Protein AF-A0A846DHF7-F1 (afdb_monomer_lite)

Foldseek 3Di:
DPPPPPDDLQAAADPPQCDDLQNGNPPRVHHGDPDFDFPAFAPPQPFDDPQVPPPDRNSSADRHHDVNRVNNNHRYGDPVRNVVVVVVVVVVDDDPVNDPDPPPDPDDDDD

Radius of gyration: 17.91 Å; chains: 1; bounding box: 37×31×46 Å

Secondary structure (DSSP, 8-state):
--SS-SS-------TTTSSGGGS-TTTSSS-SPTTPPB----TT--S--TTTTTS-GGG-------GGGTTHHHH-B-HHHHHHHHHHHTTT---GGG-TT----------

pLDDT: mean 88.06, std 15.49, range [35.31, 98.12]

Sequence (111 aa):
YKYGAEHSVNEMFHEWFGKGVYNNALTSPNGPAPGYLTGGPNQFYTGSAKPPSGEPPMKAYYDENEPKTKAWEITEPSIGYQSSYIKLLSKFVLRKNDLPHLSLIQDNTLP

Structure (mmCIF, N/CA/C/O backbone):
data_AF-A0A846DHF7-F1
#
_entry.id   AF-A0A846DHF7-F1
#
loop_
_atom_site.group_PDB
_atom_site.id
_atom_site.type_symbol
_atom_site.label_atom_id
_atom_site.label_alt_id
_atom_site.label_comp_id
_atom_site.label_asym_id
_atom_site.label_entity_id
_atom_site.label_seq_id
_atom_site.pdbx_PDB_ins_code
_atom_site.Cartn_x
_atom_site.Cartn_y
_atom_site.Cartn_z
_atom_site.occupancy
_atom_site.B_iso_or_equiv
_atom_site.auth_seq_id
_atom_site.auth_comp_id
_atom_site.auth_asym_id
_atom_site.auth_atom_id
_atom_site.pdbx_PDB_model_num
ATOM 1 N N . TYR A 1 1 ? -19.419 -4.956 0.783 1.00 72.69 1 TYR A N 1
ATOM 2 C CA . TYR A 1 1 ? -18.737 -4.928 2.091 1.00 72.69 1 TYR A CA 1
ATOM 3 C C . TYR A 1 1 ? -19.752 -4.956 3.224 1.00 72.69 1 TYR A C 1
ATOM 5 O O . TYR A 1 1 ? -20.676 -4.157 3.213 1.00 72.69 1 TYR A O 1
ATOM 13 N N . LYS A 1 2 ? -19.630 -5.897 4.171 1.00 71.19 2 LYS A N 1
ATOM 14 C CA . LYS A 1 2 ? -20.657 -6.171 5.200 1.00 71.19 2 LYS A CA 1
ATOM 15 C C . LYS A 1 2 ? -20.567 -5.273 6.448 1.00 71.19 2 LYS A C 1
ATOM 17 O O . LYS A 1 2 ? -21.545 -5.151 7.173 1.00 71.19 2 LYS A O 1
ATOM 22 N N . TYR A 1 3 ? -19.414 -4.646 6.693 1.00 71.62 3 TYR A N 1
ATOM 23 C CA . TYR A 1 3 ? -19.092 -3.970 7.961 1.00 71.62 3 TYR A CA 1
ATOM 24 C C . TYR A 1 3 ? -18.815 -2.461 7.813 1.00 71.62 3 TYR A C 1
ATOM 26 O O . TYR A 1 3 ? -18.094 -1.882 8.617 1.00 71.62 3 TYR A O 1
ATOM 34 N N . GLY A 1 4 ? -19.361 -1.821 6.773 1.00 77.62 4 GLY A N 1
ATOM 35 C CA . GLY A 1 4 ? -19.324 -0.360 6.598 1.00 77.62 4 GLY A CA 1
ATOM 36 C C . GLY A 1 4 ? -18.080 0.221 5.913 1.00 77.62 4 GLY A C 1
ATOM 37 O O . GLY A 1 4 ? -18.091 1.389 5.548 1.00 77.62 4 GLY A O 1
ATOM 38 N N . ALA A 1 5 ? -17.025 -0.562 5.675 1.00 76.81 5 ALA A N 1
ATOM 39 C CA . ALA A 1 5 ? -15.928 -0.130 4.806 1.00 76.81 5 ALA A CA 1
ATOM 40 C C . ALA A 1 5 ? -16.352 -0.288 3.338 1.00 76.81 5 ALA A C 1
ATOM 42 O O . ALA A 1 5 ? -16.359 -1.399 2.835 1.00 76.81 5 ALA A O 1
ATOM 43 N N . GLU A 1 6 ? -16.770 0.785 2.667 1.00 83.56 6 GLU A N 1
ATOM 44 C CA . GLU A 1 6 ? -17.413 0.699 1.340 1.00 83.56 6 GLU A CA 1
ATOM 45 C C . GLU A 1 6 ? -16.431 0.520 0.173 1.00 83.56 6 GLU A C 1
ATOM 47 O O . GLU A 1 6 ? -16.820 0.018 -0.879 1.00 83.56 6 GLU A O 1
ATOM 52 N N . HIS A 1 7 ? -15.163 0.888 0.371 1.00 88.06 7 HIS A N 1
ATOM 53 C CA . HIS A 1 7 ? -14.082 0.758 -0.607 1.00 88.06 7 HIS A CA 1
ATOM 54 C C . HIS A 1 7 ? -12.771 0.415 0.112 1.00 88.06 7 HIS A C 1
ATOM 56 O O . HIS A 1 7 ? -11.936 1.283 0.362 1.00 88.06 7 HIS A O 1
ATOM 62 N N . SER A 1 8 ? -12.622 -0.847 0.517 1.00 90.25 8 SER A N 1
ATOM 63 C CA . SER A 1 8 ? -11.359 -1.347 1.070 1.00 90.25 8 SER A CA 1
ATOM 64 C C . SER A 1 8 ? -10.374 -1.699 -0.039 1.00 90.25 8 SER A C 1
ATOM 66 O O . SER A 1 8 ? -10.780 -2.011 -1.155 1.00 90.25 8 SER A O 1
ATOM 68 N N . VAL A 1 9 ? -9.089 -1.703 0.310 1.00 93.38 9 VAL A N 1
ATOM 69 C CA . VAL A 1 9 ? -8.055 -2.367 -0.487 1.00 93.38 9 VAL A CA 1
ATOM 70 C C . VAL A 1 9 ? -8.337 -3.863 -0.442 1.00 93.38 9 VAL A C 1
ATOM 72 O O . VAL A 1 9 ? -8.368 -4.449 0.644 1.00 93.38 9 VAL A O 1
ATOM 75 N N . ASN A 1 10 ? -8.621 -4.464 -1.591 1.00 95.25 10 ASN A N 1
ATOM 76 C CA . ASN A 1 10 ? -8.986 -5.873 -1.661 1.00 95.25 10 ASN A CA 1
ATOM 77 C C . ASN A 1 10 ? -7.766 -6.762 -1.834 1.00 95.25 10 ASN A C 1
ATOM 79 O O . ASN A 1 10 ? -7.824 -7.918 -1.414 1.00 95.25 10 ASN A O 1
ATOM 83 N N . GLU A 1 11 ? -6.689 -6.235 -2.414 1.00 95.69 11 GLU A N 1
ATOM 84 C CA . GLU A 1 11 ? -5.454 -6.954 -2.691 1.00 95.69 11 GLU A CA 1
ATOM 85 C C . GLU A 1 11 ? -4.271 -6.209 -2.071 1.00 95.69 11 GLU A C 1
ATOM 87 O O . GLU A 1 11 ? -3.922 -5.089 -2.432 1.00 95.69 11 GLU A O 1
ATOM 92 N N . MET A 1 12 ? -3.646 -6.849 -1.089 1.00 95.81 12 MET A N 1
ATOM 93 C CA . MET A 1 12 ? -2.495 -6.309 -0.378 1.00 95.81 12 MET A CA 1
ATOM 94 C C . MET A 1 12 ? -1.244 -7.043 -0.841 1.00 95.81 12 MET A C 1
ATOM 96 O O . MET A 1 12 ? -1.202 -8.273 -0.781 1.00 95.81 12 MET A O 1
ATOM 100 N N . PHE A 1 13 ? -0.204 -6.322 -1.260 1.00 97.06 13 PHE A N 1
ATOM 101 C CA . PHE A 1 13 ? 1.083 -6.959 -1.512 1.00 97.06 13 PHE A CA 1
ATOM 102 C C . PHE A 1 13 ? 1.691 -7.423 -0.180 1.00 97.06 13 PHE A C 1
ATOM 104 O O . PHE A 1 13 ? 2.084 -6.608 0.651 1.00 97.06 13 PHE A O 1
ATOM 111 N N . HIS A 1 14 ? 1.735 -8.737 0.054 1.00 95.81 14 HIS A N 1
ATOM 112 C CA . HIS A 1 14 ? 2.363 -9.326 1.237 1.00 95.81 14 HIS A CA 1
ATOM 113 C C . HIS A 1 14 ? 2.698 -10.799 0.997 1.00 95.81 14 HIS A C 1
ATOM 115 O O . HIS A 1 14 ? 1.868 -11.557 0.488 1.00 95.81 14 HIS A O 1
ATOM 121 N N . GLU A 1 15 ? 3.869 -11.250 1.453 1.00 93.44 15 GLU A N 1
ATOM 122 C CA . GLU A 1 15 ? 4.330 -12.621 1.205 1.00 93.44 15 GLU A CA 1
ATOM 123 C C . GLU A 1 15 ? 3.391 -13.697 1.755 1.00 93.44 15 GLU A C 1
ATOM 125 O O . GLU A 1 15 ? 3.375 -14.800 1.220 1.00 93.44 15 GLU A O 1
ATOM 130 N N . TRP A 1 16 ? 2.621 -13.425 2.811 1.00 91.62 16 TRP A N 1
ATOM 131 C CA . TRP A 1 16 ? 1.679 -14.393 3.402 1.00 91.62 16 TRP A CA 1
ATOM 132 C C . TRP A 1 16 ? 0.207 -14.020 3.225 1.00 91.62 16 TRP A C 1
ATOM 134 O O . TRP A 1 16 ? -0.630 -14.907 3.088 1.00 91.62 16 TRP A O 1
ATOM 144 N N . PHE A 1 17 ? -0.102 -12.723 3.213 1.00 93.31 17 PHE A N 1
ATOM 145 C CA . PHE A 1 17 ? -1.469 -12.191 3.301 1.00 93.31 17 PHE A CA 1
ATOM 146 C C . PHE A 1 17 ? -1.902 -11.485 2.014 1.00 93.31 17 PHE A C 1
ATOM 148 O O . PHE A 1 17 ? -2.791 -10.647 2.037 1.00 93.31 17 PHE A O 1
ATOM 155 N N . GLY A 1 18 ? -1.249 -11.832 0.907 1.00 93.50 18 GLY A N 1
ATOM 156 C CA . GLY A 1 18 ? -1.534 -11.343 -0.435 1.00 93.50 18 GLY A CA 1
ATOM 157 C C . GLY A 1 18 ? -1.454 -12.459 -1.466 1.00 93.50 18 GLY A C 1
ATOM 158 O O . GLY A 1 18 ? -1.001 -12.229 -2.576 1.00 93.50 18 GLY A O 1
ATOM 159 N N . LYS A 1 19 ? -1.768 -13.705 -1.085 1.00 93.88 19 LYS A N 1
ATOM 160 C CA . LYS A 1 19 ? -1.702 -14.857 -1.996 1.00 93.88 19 LYS A CA 1
ATOM 161 C C . LYS A 1 19 ? -2.613 -16.002 -1.568 1.00 93.88 19 LYS A C 1
ATOM 163 O O . LYS A 1 19 ? -3.001 -16.111 -0.403 1.00 93.88 19 LYS A O 1
ATOM 168 N N . GLY A 1 20 ? -2.903 -16.906 -2.505 1.00 94.38 20 GLY A N 1
ATOM 169 C CA . GLY A 1 20 ? -3.678 -18.123 -2.248 1.00 94.38 20 GLY A CA 1
ATOM 170 C C . GLY A 1 20 ? -5.067 -17.817 -1.683 1.00 94.38 20 GLY A C 1
ATOM 171 O O . GLY A 1 20 ? -5.782 -16.971 -2.208 1.00 94.38 20 GLY A O 1
ATOM 172 N N . VAL A 1 21 ? -5.440 -18.474 -0.581 1.00 96.56 21 VAL A N 1
ATOM 173 C CA . VAL A 1 21 ? -6.749 -18.269 0.073 1.00 96.56 21 VAL A CA 1
ATOM 174 C C . VAL A 1 21 ? -6.919 -16.883 0.710 1.00 96.56 21 VAL A C 1
ATOM 176 O O . VAL A 1 21 ? -8.025 -16.546 1.134 1.00 96.56 21 VAL A O 1
ATOM 179 N N . TYR A 1 22 ? -5.846 -16.089 0.756 1.00 96.56 22 TYR A N 1
ATOM 180 C CA . TYR A 1 22 ? -5.809 -14.732 1.294 1.00 96.56 22 TYR A CA 1
ATOM 181 C C . TYR A 1 22 ? -5.629 -13.665 0.201 1.00 96.56 22 TYR A C 1
ATOM 183 O O . TYR A 1 22 ? -5.320 -12.529 0.527 1.00 96.56 22 TYR A O 1
ATOM 191 N N . ASN A 1 23 ? -5.744 -14.011 -1.087 1.00 95.50 23 ASN A N 1
ATOM 192 C CA . ASN A 1 23 ? -5.368 -13.108 -2.181 1.00 95.50 23 ASN A CA 1
ATOM 193 C C . ASN A 1 23 ? -6.235 -11.843 -2.256 1.00 95.50 23 ASN A C 1
ATOM 195 O O . ASN A 1 23 ? -5.709 -10.745 -2.383 1.00 95.50 23 ASN A O 1
ATOM 199 N N . ASN A 1 24 ? -7.554 -12.015 -2.182 1.00 95.69 24 ASN A N 1
ATOM 200 C CA . ASN A 1 24 ? -8.529 -10.967 -2.452 1.00 95.69 24 ASN A CA 1
ATOM 201 C C . ASN A 1 24 ? -9.658 -10.974 -1.413 1.00 95.69 24 ASN A C 1
ATOM 203 O O . ASN A 1 24 ? -10.258 -12.019 -1.156 1.00 95.69 24 ASN A O 1
ATOM 207 N N . ALA A 1 25 ? -9.966 -9.811 -0.837 1.00 93.94 25 ALA A N 1
ATOM 208 C CA . ALA A 1 25 ? -10.922 -9.668 0.265 1.00 93.94 25 ALA A CA 1
ATOM 209 C C . ALA A 1 25 ? -12.376 -10.033 -0.087 1.00 93.94 25 ALA A C 1
ATOM 211 O O . ALA A 1 25 ? -13.178 -10.278 0.814 1.00 93.94 25 ALA A O 1
ATOM 212 N N . LEU A 1 26 ? -12.730 -10.053 -1.375 1.00 92.38 26 LEU A N 1
ATOM 213 C CA . LEU A 1 26 ? -14.095 -10.312 -1.839 1.00 92.38 26 LEU A CA 1
ATOM 214 C C . LEU A 1 26 ? -14.264 -11.709 -2.429 1.00 92.38 26 LEU A C 1
ATOM 216 O O . LEU A 1 26 ? -15.343 -12.289 -2.321 1.00 92.38 26 LEU A O 1
ATOM 220 N N . THR A 1 27 ? -13.228 -12.229 -3.087 1.00 94.50 27 THR A N 1
ATOM 221 C CA . THR A 1 27 ? -13.328 -13.463 -3.881 1.00 94.50 27 THR A CA 1
ATOM 222 C C . THR A 1 27 ? -12.574 -14.640 -3.280 1.00 94.50 27 THR A C 1
ATOM 224 O O . THR A 1 27 ? -12.887 -15.785 -3.606 1.00 94.50 27 THR A O 1
ATOM 227 N N . SER A 1 28 ? -11.588 -14.401 -2.410 1.00 95.19 28 SER A N 1
ATOM 228 C CA . SER A 1 28 ? -10.843 -15.491 -1.779 1.00 95.19 28 SER A CA 1
ATOM 229 C C . SER A 1 28 ? -11.596 -16.052 -0.568 1.00 95.19 28 SER A C 1
ATOM 231 O O . SER A 1 28 ? -12.266 -15.290 0.125 1.00 95.19 28 SER A O 1
ATOM 233 N N . PRO A 1 29 ? -11.460 -17.357 -0.257 1.00 95.44 29 PRO A N 1
ATOM 234 C CA . PRO A 1 29 ? -12.168 -17.984 0.862 1.00 95.44 29 PRO A CA 1
ATOM 235 C C . PRO A 1 29 ? -11.967 -17.288 2.213 1.00 95.44 29 PRO A C 1
ATOM 237 O O . PRO A 1 29 ? -12.917 -17.184 2.985 1.00 95.44 29 PRO A O 1
ATOM 240 N N . ASN A 1 30 ? -10.746 -16.808 2.483 1.00 94.75 30 ASN A N 1
ATOM 241 C CA 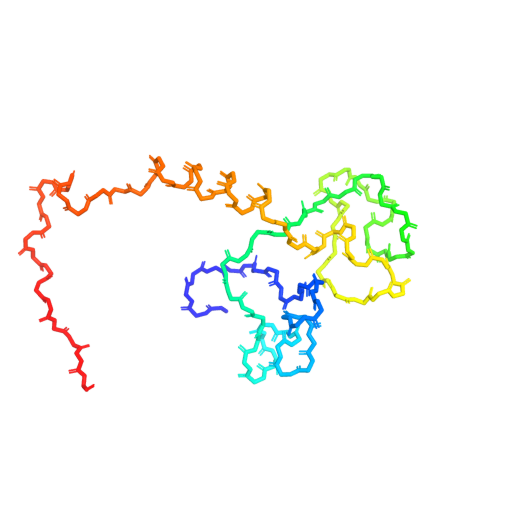. ASN A 1 30 ? -10.405 -16.151 3.745 1.00 94.75 30 ASN A CA 1
ATOM 242 C C . ASN A 1 30 ? -10.139 -14.647 3.577 1.00 94.75 30 ASN A C 1
ATOM 244 O O . ASN A 1 30 ? -10.342 -13.893 4.525 1.00 94.75 30 ASN A O 1
ATOM 248 N N . GLY A 1 31 ? -9.688 -14.219 2.391 1.00 94.06 31 GLY A N 1
ATOM 249 C CA . GLY A 1 31 ? -9.270 -12.839 2.125 1.00 94.06 31 GLY A CA 1
ATOM 250 C C . GLY A 1 31 ? -7.993 -12.433 2.883 1.00 94.06 31 GLY A C 1
ATOM 251 O O . GLY A 1 31 ? -7.531 -13.170 3.751 1.00 94.06 31 GLY A O 1
ATOM 252 N N . PRO A 1 32 ? -7.370 -11.290 2.558 1.00 94.75 32 PRO A N 1
ATOM 253 C CA . PRO A 1 32 ? -6.234 -10.768 3.310 1.00 94.75 32 PRO A CA 1
ATOM 254 C C . PRO A 1 32 ? -6.577 -10.570 4.787 1.00 94.75 32 PRO A C 1
ATOM 256 O O . PRO A 1 32 ? -7.737 -10.366 5.154 1.00 94.75 32 PRO A O 1
ATOM 259 N N . ALA A 1 33 ? -5.557 -10.555 5.645 1.00 93.38 33 ALA A N 1
ATOM 260 C CA . ALA A 1 33 ? -5.750 -10.155 7.033 1.00 93.38 33 ALA A CA 1
ATOM 261 C C . ALA A 1 33 ? -6.340 -8.722 7.090 1.00 93.38 33 ALA A C 1
ATOM 263 O O . ALA A 1 33 ? -5.793 -7.816 6.456 1.00 93.38 33 ALA A O 1
ATOM 264 N N . PRO A 1 34 ? -7.448 -8.487 7.817 1.00 92.31 34 PRO A N 1
ATOM 265 C CA . PRO A 1 34 ? -8.114 -7.187 7.828 1.00 92.31 34 PRO A CA 1
ATOM 266 C C . PRO A 1 34 ? -7.384 -6.164 8.712 1.00 92.31 34 PRO A C 1
ATOM 268 O O . PRO A 1 34 ? -6.629 -6.519 9.615 1.00 92.31 34 PRO A O 1
ATOM 271 N N . GLY A 1 35 ? -7.669 -4.874 8.499 1.00 92.19 35 GLY A N 1
ATOM 272 C CA . GLY A 1 35 ? -7.214 -3.784 9.378 1.00 92.19 35 GLY A CA 1
ATOM 273 C C . GLY A 1 35 ? -5.785 -3.284 9.135 1.00 92.19 35 GLY A C 1
ATOM 274 O O . GLY A 1 35 ? -5.280 -2.488 9.929 1.00 92.19 35 GLY A O 1
ATOM 275 N N . TYR A 1 36 ? -5.141 -3.725 8.054 1.00 94.75 36 TYR A N 1
ATOM 276 C CA . TYR A 1 36 ? -3.844 -3.214 7.620 1.00 94.75 36 TYR A CA 1
ATOM 277 C C . TYR A 1 36 ? -3.978 -1.897 6.853 1.00 94.75 36 TYR A C 1
ATOM 279 O O . TYR A 1 36 ? -4.845 -1.753 5.990 1.00 94.75 36 TYR A O 1
ATOM 287 N N . LEU A 1 37 ? -3.081 -0.955 7.148 1.00 96.50 37 LEU A N 1
ATOM 288 C CA . LEU A 1 37 ? -2.867 0.240 6.341 1.00 96.50 37 LEU A CA 1
ATOM 289 C C . LEU A 1 37 ? -1.771 -0.020 5.296 1.00 96.50 37 LEU A C 1
ATOM 291 O O . LEU A 1 37 ? -0.629 -0.325 5.650 1.00 96.50 37 LEU A O 1
ATOM 295 N N . THR A 1 38 ? -2.118 0.134 4.020 1.00 96.56 38 THR A N 1
ATOM 296 C CA . THR A 1 38 ? -1.191 0.035 2.880 1.00 96.56 38 THR A CA 1
ATOM 297 C C . THR A 1 38 ? -0.467 1.355 2.605 1.00 96.56 38 THR A C 1
ATOM 299 O O . THR A 1 38 ? -0.899 2.403 3.084 1.00 96.56 38 THR A O 1
ATOM 302 N N . GLY A 1 39 ? 0.592 1.321 1.789 1.00 97.06 39 GLY A N 1
ATOM 303 C CA . GLY A 1 39 ? 1.381 2.503 1.413 1.00 97.06 39 GLY A CA 1
ATOM 304 C C . GLY A 1 39 ? 0.569 3.662 0.819 1.00 97.06 39 GLY A C 1
ATOM 305 O O . GLY A 1 39 ? 0.729 4.804 1.247 1.00 97.06 39 GLY A O 1
ATOM 306 N N . GLY A 1 40 ? -0.351 3.373 -0.104 1.00 97.12 40 GLY A N 1
ATOM 307 C CA . GLY A 1 40 ? -1.236 4.365 -0.717 1.00 97.12 40 GLY A CA 1
ATOM 308 C C . GLY A 1 40 ? -0.688 4.969 -2.019 1.00 97.12 40 GLY A C 1
ATOM 309 O O . GLY A 1 40 ? 0.200 4.389 -2.643 1.00 97.12 40 GLY A O 1
ATOM 310 N N . PRO A 1 41 ? -1.257 6.098 -2.490 1.00 97.62 41 PRO A N 1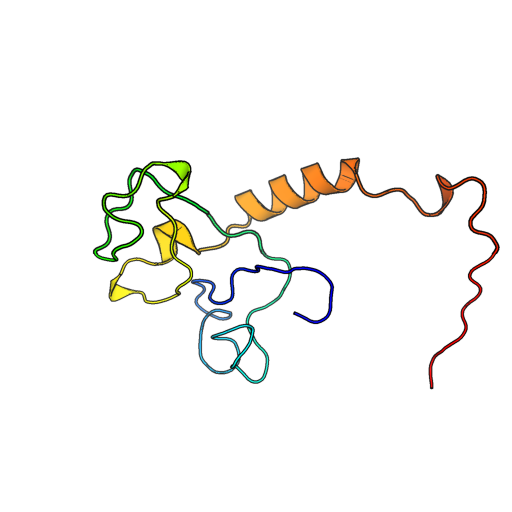
ATOM 311 C CA . PRO A 1 41 ? -0.858 6.704 -3.756 1.00 97.62 41 PRO A CA 1
ATOM 312 C C . PRO A 1 41 ? 0.624 7.108 -3.788 1.00 97.62 41 PRO A C 1
ATOM 314 O O . PRO A 1 41 ? 1.116 7.746 -2.855 1.00 97.62 41 PRO A O 1
ATOM 317 N N . ASN A 1 42 ? 1.318 6.810 -4.889 1.00 97.81 42 ASN A N 1
ATOM 318 C CA . ASN A 1 42 ? 2.740 7.101 -5.069 1.00 97.81 42 ASN A CA 1
ATOM 319 C C . ASN A 1 42 ? 3.002 7.822 -6.401 1.00 97.81 42 ASN A C 1
ATOM 321 O O . ASN A 1 42 ? 3.041 7.213 -7.468 1.00 97.81 42 ASN A O 1
ATOM 325 N N . GLN A 1 43 ? 3.255 9.133 -6.336 1.00 97.44 43 GLN A N 1
ATOM 326 C CA . GLN A 1 43 ? 3.570 9.959 -7.513 1.00 97.44 43 GLN A CA 1
ATOM 327 C C . GLN A 1 43 ? 4.889 9.579 -8.212 1.00 97.44 43 GLN A C 1
ATOM 329 O O . GLN A 1 43 ? 5.112 9.968 -9.355 1.00 97.44 43 GLN A O 1
ATOM 334 N N . PHE A 1 44 ? 5.771 8.854 -7.519 1.00 97.25 44 PHE A N 1
ATOM 335 C CA . PHE A 1 44 ? 7.070 8.407 -8.021 1.00 97.25 44 PHE A CA 1
ATOM 336 C C . PHE A 1 44 ? 7.069 6.916 -8.369 1.00 97.25 44 PHE A C 1
ATOM 338 O O . PHE A 1 44 ? 8.132 6.303 -8.418 1.00 97.25 44 PHE A O 1
ATOM 345 N N . TYR A 1 45 ? 5.888 6.333 -8.590 1.00 97.81 45 TYR A N 1
ATOM 346 C CA . TYR A 1 45 ? 5.746 4.927 -8.934 1.00 97.81 45 TYR A CA 1
ATOM 347 C C . TYR A 1 45 ? 6.600 4.541 -10.149 1.00 97.81 45 TYR A C 1
ATOM 349 O O . TYR A 1 45 ? 6.543 5.178 -11.205 1.00 97.81 45 TYR A O 1
ATOM 357 N N . THR A 1 46 ? 7.381 3.472 -9.998 1.00 97.75 46 THR A N 1
ATOM 358 C CA . THR A 1 46 ? 8.365 3.014 -10.988 1.00 97.75 46 THR A CA 1
ATOM 359 C C . THR A 1 46 ? 7.952 1.736 -11.719 1.00 97.75 46 THR A C 1
ATOM 361 O O . THR A 1 46 ? 8.736 1.184 -12.503 1.00 97.75 46 THR A O 1
ATOM 364 N N . GLY A 1 47 ? 6.760 1.212 -11.434 1.00 95.81 47 GLY A N 1
ATOM 365 C CA . GLY A 1 47 ? 6.201 0.052 -12.120 1.00 95.81 47 GLY A CA 1
ATOM 366 C C . GLY A 1 47 ? 5.518 0.409 -13.441 1.00 95.81 47 GLY A C 1
ATOM 367 O O . GLY A 1 47 ? 5.534 1.551 -13.903 1.00 95.81 47 GLY A O 1
ATOM 368 N N . SER A 1 48 ? 4.928 -0.601 -14.076 1.00 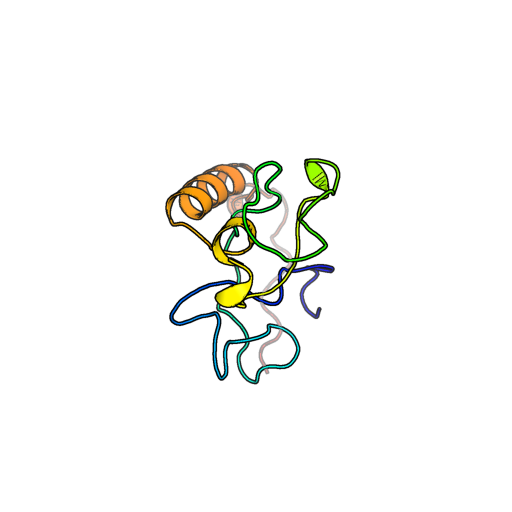94.62 48 SER A N 1
ATOM 369 C CA . SER A 1 48 ? 4.323 -0.478 -15.407 1.00 94.62 48 SER A CA 1
ATOM 370 C C . SER A 1 48 ? 2.795 -0.394 -15.407 1.00 94.62 48 SER A C 1
ATOM 372 O O . SER A 1 48 ? 2.220 -0.230 -16.484 1.00 94.62 48 SER A O 1
ATOM 374 N N . ALA A 1 49 ? 2.127 -0.533 -14.255 1.00 94.25 49 ALA A N 1
ATOM 375 C CA . ALA A 1 49 ? 0.668 -0.492 -14.197 1.00 94.25 49 ALA A CA 1
ATOM 376 C C . ALA A 1 49 ? 0.121 0.907 -14.531 1.00 94.25 49 ALA A C 1
ATOM 378 O O . ALA A 1 49 ? 0.741 1.938 -14.239 1.00 94.25 49 ALA A O 1
ATOM 379 N N . LYS A 1 50 ? -1.046 0.933 -15.182 1.00 93.81 50 LYS A N 1
ATOM 380 C CA . LYS A 1 50 ? -1.781 2.145 -15.569 1.00 93.81 50 LYS A CA 1
ATOM 381 C C . LYS A 1 50 ? -3.272 1.972 -15.242 1.00 93.81 50 LYS A C 1
ATOM 383 O O . LYS A 1 50 ? -3.932 1.221 -15.964 1.00 93.81 50 LYS A O 1
ATOM 388 N N . PRO A 1 51 ? -3.804 2.663 -14.213 1.00 91.69 51 PRO A N 1
ATOM 389 C CA . PRO A 1 51 ? -3.075 3.446 -13.195 1.00 91.69 51 PRO A CA 1
ATOM 390 C C . PRO A 1 51 ? -2.108 2.547 -12.389 1.00 91.69 51 PRO A C 1
ATOM 392 O O . PRO A 1 51 ? -2.265 1.328 -12.440 1.00 91.69 51 PRO A O 1
ATOM 395 N N . PRO A 1 52 ? -1.081 3.079 -11.694 1.00 95.56 52 PRO A N 1
ATOM 396 C CA . PRO A 1 52 ? -0.898 4.469 -11.256 1.00 95.56 52 PRO A CA 1
ATOM 397 C C . PRO A 1 52 ? 0.060 5.321 -12.110 1.00 95.56 52 PRO A C 1
ATOM 399 O O . PRO A 1 52 ? 0.172 6.527 -11.885 1.00 95.56 52 PRO A O 1
ATOM 402 N N . SER A 1 53 ? 0.750 4.739 -13.095 1.00 96.25 53 SER A N 1
ATOM 403 C CA . SER A 1 53 ? 1.690 5.483 -13.943 1.00 96.25 53 SER A CA 1
ATOM 404 C C . SER A 1 53 ? 0.976 6.541 -14.798 1.00 96.25 53 SER A C 1
ATOM 406 O O . SER A 1 53 ? 0.078 6.222 -15.577 1.00 96.25 53 SER A O 1
ATOM 408 N N . GLY A 1 54 ? 1.415 7.800 -14.691 1.00 95.38 54 GLY A N 1
ATOM 409 C CA . GLY A 1 54 ? 0.867 8.933 -15.450 1.00 95.38 54 GLY A CA 1
ATOM 410 C C . GLY A 1 54 ? -0.356 9.609 -14.823 1.00 95.38 54 GLY A C 1
ATOM 411 O O . GLY A 1 54 ? -0.869 10.568 -15.398 1.00 95.38 54 GLY A O 1
ATOM 412 N N . GLU A 1 55 ? -0.805 9.156 -13.652 1.00 97.50 55 GLU A N 1
ATOM 413 C CA . GLU A 1 55 ? -1.908 9.779 -12.919 1.00 97.50 55 GLU A CA 1
ATOM 414 C C . GLU A 1 55 ? -1.447 10.990 -12.082 1.00 97.50 55 GLU A C 1
ATOM 416 O O . GLU A 1 55 ? -0.289 11.058 -11.659 1.00 97.50 55 GLU A O 1
ATOM 421 N N . PRO A 1 56 ? -2.344 11.948 -11.770 1.00 97.69 56 PRO A N 1
ATOM 422 C CA . PRO A 1 56 ? -2.076 12.979 -10.768 1.00 97.69 56 PRO A CA 1
ATOM 423 C C . PRO A 1 56 ? -1.642 12.374 -9.417 1.00 97.69 56 PRO A C 1
ATOM 425 O O . PRO A 1 56 ? -2.142 11.308 -9.059 1.00 97.69 56 PRO A O 1
ATOM 428 N N . PRO A 1 57 ? -0.819 13.060 -8.595 1.00 97.69 57 PRO A N 1
ATOM 429 C CA . PRO A 1 57 ? -0.212 12.476 -7.390 1.00 97.69 57 PRO A CA 1
ATOM 430 C C . PRO A 1 57 ? -1.162 11.725 -6.442 1.00 97.69 57 PRO A C 1
ATOM 432 O O . PRO A 1 57 ? -0.851 10.624 -6.007 1.00 97.69 57 PRO A O 1
ATOM 435 N N . MET A 1 58 ? -2.346 12.277 -6.149 1.00 96.94 58 MET A N 1
ATOM 436 C CA . MET A 1 58 ? -3.330 11.633 -5.257 1.00 96.94 58 MET A CA 1
ATOM 437 C C . MET A 1 58 ? -4.163 10.529 -5.932 1.00 96.94 58 MET A C 1
ATOM 439 O O . MET A 1 58 ? -4.924 9.842 -5.260 1.00 96.94 58 MET A O 1
ATOM 443 N N . LYS A 1 59 ? -4.050 10.380 -7.254 1.00 96.81 59 LYS A N 1
ATOM 444 C CA . LYS A 1 59 ? -4.697 9.338 -8.066 1.00 96.81 59 LYS A CA 1
ATOM 445 C C . LYS A 1 59 ? -3.718 8.271 -8.550 1.00 96.81 59 LYS A C 1
ATOM 447 O O . LYS A 1 59 ? -4.150 7.304 -9.165 1.00 96.81 59 LYS A O 1
ATOM 452 N N . ALA A 1 60 ? -2.427 8.424 -8.260 1.00 97.50 60 ALA A N 1
ATOM 453 C CA . ALA A 1 60 ? -1.394 7.442 -8.555 1.00 97.50 60 ALA A CA 1
ATOM 454 C C . ALA A 1 60 ? -1.512 6.227 -7.613 1.00 97.50 60 ALA A C 1
ATOM 456 O O . ALA A 1 60 ? -0.607 5.943 -6.836 1.00 97.50 60 ALA A O 1
ATOM 457 N N . TYR A 1 61 ? -2.647 5.527 -7.675 1.00 96.81 61 TYR A N 1
ATOM 458 C CA . TYR A 1 61 ? -2.993 4.354 -6.879 1.00 96.81 61 TYR A CA 1
ATOM 459 C C . TYR A 1 61 ? -3.608 3.253 -7.752 1.00 96.81 61 TYR A C 1
ATOM 461 O O . TYR A 1 61 ? -4.294 3.544 -8.733 1.00 96.81 61 TYR A O 1
ATOM 469 N N . TYR A 1 62 ? -3.396 1.998 -7.368 1.00 95.38 62 TYR A N 1
ATOM 470 C CA . TYR A 1 62 ? -4.027 0.829 -7.968 1.00 95.38 62 TYR A CA 1
ATOM 471 C C . TYR A 1 62 ? -4.108 -0.304 -6.930 1.00 95.38 62 TYR A C 1
ATOM 473 O O . TYR A 1 62 ? -3.147 -0.530 -6.198 1.00 95.38 62 TYR A O 1
ATOM 481 N N . ASP A 1 63 ? -5.271 -0.952 -6.827 1.00 95.19 63 ASP A N 1
ATOM 482 C CA . ASP A 1 63 ? -5.554 -2.051 -5.887 1.00 95.19 63 ASP A CA 1
ATOM 483 C C . ASP A 1 63 ? -5.199 -3.381 -6.562 1.00 95.19 63 ASP A C 1
ATOM 485 O O . ASP A 1 63 ? -6.010 -3.936 -7.299 1.00 95.19 63 ASP A O 1
ATOM 489 N N . GLU A 1 64 ? -3.957 -3.826 -6.377 1.00 93.31 64 GLU A N 1
ATOM 490 C CA . GLU A 1 64 ? -3.437 -5.104 -6.868 1.00 93.31 64 GLU A CA 1
ATOM 491 C C . GLU A 1 64 ? -2.309 -5.619 -5.958 1.00 93.31 64 GLU A C 1
ATOM 493 O O . GLU A 1 64 ? -1.778 -4.888 -5.118 1.00 93.31 64 GLU A O 1
ATOM 498 N N . ASN A 1 65 ? -1.877 -6.865 -6.164 1.00 95.38 65 ASN A N 1
ATOM 499 C CA . ASN A 1 65 ? -0.743 -7.472 -5.459 1.00 95.38 65 ASN A CA 1
ATOM 500 C C . ASN A 1 65 ? 0.272 -8.174 -6.390 1.00 95.38 65 ASN A C 1
ATOM 502 O O . ASN A 1 65 ? 1.064 -8.995 -5.923 1.00 95.38 65 ASN A O 1
ATOM 506 N N . GLU A 1 66 ? 0.284 -7.852 -7.689 1.00 94.56 66 GLU A N 1
ATOM 507 C CA . GLU A 1 66 ? 1.164 -8.479 -8.686 1.00 94.56 66 GLU A CA 1
ATOM 508 C C . GLU A 1 66 ? 2.630 -7.993 -8.562 1.00 94.56 66 GLU A C 1
ATOM 510 O O . GLU A 1 66 ? 2.934 -6.809 -8.738 1.00 94.56 66 GLU A O 1
ATOM 515 N N . PRO A 1 67 ? 3.604 -8.889 -8.308 1.00 94.69 67 PRO A N 1
ATOM 516 C CA . PRO A 1 67 ? 5.010 -8.498 -8.225 1.00 94.69 67 PRO A CA 1
ATOM 517 C C . PRO A 1 67 ? 5.575 -7.910 -9.530 1.00 94.69 67 PRO A C 1
ATOM 519 O O . PRO A 1 67 ? 6.431 -7.028 -9.491 1.00 94.69 67 PRO A O 1
ATOM 522 N N . LYS A 1 68 ? 5.127 -8.367 -10.707 1.00 95.44 68 LYS A N 1
ATOM 523 C CA . LYS A 1 68 ? 5.654 -7.884 -12.000 1.00 95.44 68 LYS A CA 1
ATOM 524 C C . LYS A 1 68 ? 5.361 -6.412 -12.251 1.00 95.44 68 LYS A C 1
ATOM 526 O O . LYS A 1 68 ? 6.138 -5.744 -12.929 1.00 95.44 68 LYS A O 1
ATOM 531 N N . THR A 1 69 ? 4.260 -5.911 -11.710 1.00 96.00 69 THR A N 1
ATOM 532 C CA . THR A 1 69 ? 3.895 -4.499 -11.784 1.00 96.00 69 THR A CA 1
ATOM 533 C C . THR A 1 69 ? 4.477 -3.705 -10.622 1.00 96.00 69 THR A C 1
ATOM 535 O O . THR A 1 69 ? 4.269 -2.504 -10.563 1.00 96.00 69 THR A O 1
ATOM 538 N N . LYS A 1 70 ? 5.268 -4.301 -9.723 1.00 97.19 70 LYS A N 1
ATOM 539 C CA . LYS A 1 70 ? 5.779 -3.623 -8.522 1.00 97.19 70 LYS A CA 1
ATOM 540 C C . LYS A 1 70 ? 4.661 -3.111 -7.609 1.00 97.19 70 LYS A C 1
ATOM 542 O O . LYS A 1 70 ? 4.755 -2.008 -7.070 1.00 97.19 70 LYS A O 1
ATOM 547 N N . ALA A 1 71 ? 3.612 -3.913 -7.419 1.00 96.38 71 ALA A N 1
ATOM 548 C CA . ALA A 1 71 ? 2.482 -3.571 -6.552 1.00 96.38 71 ALA A CA 1
ATOM 549 C C . ALA A 1 71 ? 2.900 -3.149 -5.126 1.00 96.38 71 ALA A C 1
ATOM 551 O O . ALA A 1 71 ? 2.216 -2.343 -4.493 1.00 96.38 71 ALA A O 1
ATOM 552 N N . TRP A 1 72 ? 4.062 -3.613 -4.643 1.00 97.19 72 TRP A N 1
ATOM 553 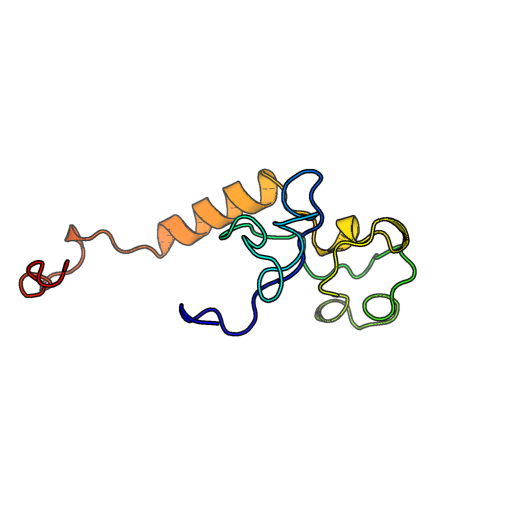C CA . TRP A 1 72 ? 4.612 -3.226 -3.341 1.00 97.19 72 TRP A CA 1
ATOM 554 C C . TRP A 1 72 ? 4.810 -1.716 -3.165 1.00 97.19 72 TRP A C 1
ATOM 556 O O . TRP A 1 72 ? 4.698 -1.205 -2.058 1.00 97.19 72 TRP A O 1
ATOM 566 N N . GLU A 1 73 ? 5.030 -0.966 -4.246 1.00 97.88 73 GLU A N 1
ATOM 567 C CA . GLU A 1 73 ? 5.168 0.493 -4.173 1.00 97.88 73 GLU A CA 1
ATOM 568 C C . GLU A 1 73 ? 3.859 1.222 -3.820 1.00 97.88 73 GLU A C 1
ATOM 570 O O . GLU A 1 73 ? 3.897 2.430 -3.576 1.00 97.88 73 GLU A O 1
ATOM 575 N N . ILE A 1 74 ? 2.719 0.516 -3.823 1.00 97.44 74 ILE A N 1
ATOM 576 C CA . ILE A 1 74 ? 1.374 1.070 -3.626 1.00 97.44 74 ILE A CA 1
ATOM 577 C C . ILE A 1 74 ? 0.633 0.358 -2.487 1.00 97.44 74 ILE A C 1
ATOM 579 O O . ILE A 1 74 ? 0.145 1.005 -1.558 1.00 97.44 74 ILE A O 1
ATOM 583 N N . THR A 1 75 ? 0.519 -0.972 -2.544 1.00 97.19 75 THR A N 1
ATOM 584 C CA . THR A 1 75 ? -0.362 -1.754 -1.659 1.00 97.19 75 THR A CA 1
ATOM 585 C C . THR A 1 75 ? 0.382 -2.518 -0.561 1.00 97.19 75 THR A C 1
ATOM 587 O O . THR A 1 75 ? -0.260 -3.223 0.215 1.00 97.19 75 THR A O 1
ATOM 590 N N . GLU A 1 76 ? 1.708 -2.383 -0.433 1.00 97.38 76 GLU A N 1
ATOM 591 C CA . GLU A 1 76 ? 2.449 -3.035 0.656 1.00 97.38 76 GLU A CA 1
ATOM 592 C C . GLU A 1 76 ? 2.158 -2.356 2.008 1.00 97.38 76 GLU A C 1
ATOM 594 O O . GLU A 1 76 ? 2.210 -1.123 2.119 1.00 97.38 76 GLU A O 1
ATOM 599 N N . PRO A 1 77 ? 1.836 -3.125 3.062 1.00 97.06 77 PRO A N 1
ATOM 600 C CA . PRO A 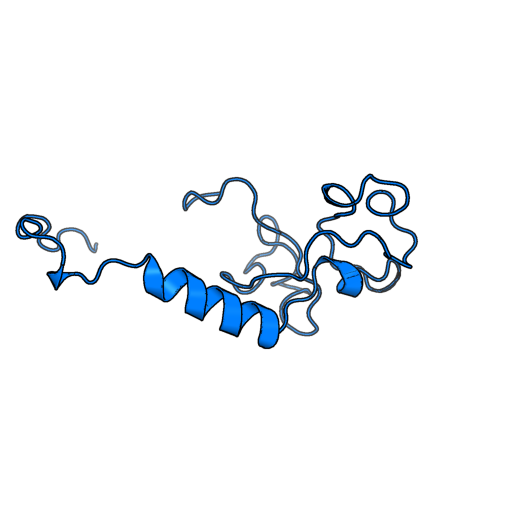1 77 ? 1.727 -2.604 4.411 1.00 97.06 77 PRO A CA 1
ATOM 601 C C . PRO A 1 77 ? 3.105 -2.507 5.074 1.00 97.06 77 PRO A C 1
ATOM 603 O O . PRO A 1 77 ? 4.026 -3.265 4.785 1.00 97.06 77 PRO A O 1
ATOM 606 N N . SER A 1 78 ? 3.228 -1.640 6.075 1.00 97.25 78 SER A N 1
ATOM 607 C CA . SER A 1 78 ? 4.429 -1.568 6.912 1.00 97.25 78 SER A CA 1
ATOM 608 C C . SER A 1 78 ? 4.067 -1.394 8.379 1.00 97.25 78 SER A C 1
ATOM 610 O O . SER A 1 78 ? 3.101 -0.710 8.724 1.00 97.25 78 SER A O 1
ATOM 612 N N . ILE A 1 79 ? 4.899 -1.939 9.269 1.00 97.50 79 ILE A N 1
ATOM 613 C CA . ILE A 1 79 ? 4.797 -1.698 10.716 1.00 97.50 79 ILE A CA 1
ATOM 614 C C . ILE A 1 79 ? 4.912 -0.201 11.058 1.00 97.50 79 ILE A C 1
ATOM 616 O O . ILE A 1 79 ? 4.318 0.263 12.033 1.00 97.50 79 ILE A O 1
ATOM 620 N N . GLY A 1 80 ? 5.623 0.581 10.237 1.00 97.94 80 GLY A N 1
ATOM 621 C CA . GLY A 1 80 ? 5.721 2.034 10.391 1.00 97.94 80 GLY A CA 1
ATOM 622 C C . GLY A 1 80 ? 4.393 2.741 10.101 1.00 97.94 80 GLY A C 1
ATOM 623 O O . GLY A 1 80 ? 3.965 3.601 10.876 1.00 97.94 80 GLY A O 1
ATOM 624 N N . TYR A 1 81 ? 3.703 2.327 9.033 1.00 97.31 81 TYR A N 1
ATOM 625 C CA . TYR A 1 81 ? 2.372 2.837 8.687 1.00 97.31 81 TYR A CA 1
ATOM 626 C C . TYR A 1 81 ? 1.372 2.457 9.772 1.00 97.31 81 TYR A C 1
ATOM 628 O O . TYR A 1 81 ? 0.679 3.315 10.317 1.00 97.31 81 TYR A O 1
ATOM 636 N N . GLN A 1 82 ? 1.373 1.180 10.158 1.00 97.75 82 GLN A N 1
ATOM 637 C CA . GLN A 1 82 ? 0.423 0.642 11.118 1.00 97.75 82 GLN A CA 1
ATOM 638 C C . GLN A 1 82 ? 0.581 1.261 12.511 1.00 97.75 82 GLN A C 1
ATOM 640 O O . GLN A 1 82 ? -0.413 1.611 13.145 1.00 97.75 82 GLN A O 1
ATOM 645 N N . SER A 1 83 ? 1.812 1.441 12.997 1.00 98.12 83 SER A N 1
ATOM 646 C CA . SER A 1 83 ? 2.059 2.049 14.312 1.00 98.12 83 SER A CA 1
ATOM 647 C C . SER A 1 83 ? 1.579 3.501 14.376 1.00 98.12 83 SER A C 1
ATOM 649 O O . SER A 1 83 ? 0.911 3.889 15.338 1.00 98.12 83 SER A O 1
ATOM 651 N N . SER A 1 84 ? 1.842 4.283 13.327 1.00 97.88 84 SER A N 1
ATOM 652 C CA . SER A 1 84 ? 1.376 5.669 13.206 1.00 97.88 84 SER A CA 1
ATOM 653 C C . SER A 1 84 ? -0.148 5.741 13.088 1.00 97.88 84 SER A C 1
ATOM 655 O O . SER A 1 84 ? -0.786 6.549 13.765 1.00 97.88 84 SER A O 1
ATOM 657 N N . TYR A 1 85 ? -0.742 4.849 12.293 1.00 96.31 85 TYR A N 1
ATOM 658 C CA . TYR A 1 85 ? -2.187 4.735 12.123 1.00 96.31 85 TYR A CA 1
ATOM 659 C C . TYR A 1 85 ? -2.900 4.408 13.436 1.00 96.31 85 TYR A C 1
ATOM 661 O O . TYR A 1 85 ? -3.810 5.128 13.843 1.00 96.31 85 TYR A O 1
ATOM 669 N N . ILE A 1 86 ? -2.437 3.386 14.162 1.00 96.50 86 ILE A N 1
ATOM 670 C CA . ILE A 1 86 ? -2.991 3.011 15.469 1.00 96.50 86 ILE A CA 1
ATOM 671 C C . ILE A 1 86 ? -2.830 4.160 16.469 1.00 96.50 86 ILE A C 1
ATOM 673 O O . ILE A 1 86 ? -3.760 4.461 17.219 1.00 96.50 86 ILE A O 1
ATOM 677 N N . LYS A 1 87 ? -1.676 4.841 16.474 1.00 96.44 87 LYS A N 1
ATOM 678 C CA . LYS A 1 87 ? -1.435 5.987 17.360 1.00 96.44 87 LYS A CA 1
ATOM 679 C C . LYS A 1 87 ? -2.392 7.148 17.086 1.00 96.44 87 LYS A C 1
ATOM 681 O O . LYS A 1 87 ? -2.831 7.797 18.035 1.00 96.44 87 LYS A O 1
ATOM 686 N N . LEU A 1 88 ? -2.704 7.407 15.818 1.00 95.88 88 LEU A N 1
ATOM 687 C CA . LEU A 1 88 ? -3.694 8.403 15.421 1.00 95.88 88 LEU A CA 1
ATOM 688 C C . LEU A 1 88 ? -5.094 7.977 15.874 1.00 95.88 88 LEU A C 1
ATOM 690 O O . LEU A 1 88 ? -5.756 8.727 16.588 1.00 95.88 88 LEU A O 1
ATOM 694 N N . LEU A 1 89 ? -5.519 6.757 15.530 1.00 93.88 89 LEU A N 1
ATOM 695 C CA . LEU A 1 89 ? -6.836 6.228 15.895 1.00 93.88 89 LEU A CA 1
ATOM 696 C C . LEU A 1 89 ? -7.072 6.218 17.407 1.00 93.88 89 LEU A C 1
ATOM 698 O O . LEU A 1 89 ? -8.181 6.507 17.852 1.00 93.88 89 LEU A O 1
ATOM 702 N N . SER A 1 90 ? -6.037 5.972 18.217 1.00 94.12 90 SER A N 1
ATOM 703 C CA . SER A 1 90 ? -6.154 5.979 19.680 1.00 94.12 90 SER A CA 1
ATOM 704 C C . SER A 1 90 ? -6.614 7.326 20.256 1.00 94.12 90 SER A C 1
ATOM 706 O O . SER A 1 90 ? -6.934 7.397 21.439 1.00 94.12 90 SER A O 1
ATOM 708 N N . LYS A 1 91 ? -6.574 8.411 19.472 1.00 93.12 91 LYS A N 1
ATOM 709 C CA . LYS A 1 91 ? -7.084 9.736 19.856 1.00 93.12 91 LYS A CA 1
ATOM 710 C C . LYS A 1 91 ? -8.567 9.929 19.544 1.00 93.12 91 LYS A C 1
ATOM 712 O O . LYS A 1 91 ? -9.169 10.838 20.104 1.00 93.12 91 LYS A O 1
ATOM 717 N N . PHE A 1 92 ? -9.136 9.088 18.683 1.00 91.56 92 PHE A N 1
ATOM 718 C CA . PHE A 1 92 ? -10.527 9.167 18.231 1.00 91.56 92 PHE A CA 1
ATOM 719 C C . PHE A 1 92 ? -11.409 8.052 18.797 1.00 91.56 92 PHE A C 1
ATOM 721 O O . PHE A 1 92 ? -12.632 8.148 18.741 1.00 91.56 92 PHE A O 1
ATOM 728 N N . VAL A 1 93 ? -10.813 7.002 19.365 1.00 89.25 93 VAL A N 1
ATOM 729 C CA . VAL A 1 93 ? -11.566 5.972 20.081 1.00 89.25 93 VAL A CA 1
ATOM 730 C C . VAL A 1 93 ? -11.997 6.524 21.438 1.00 89.25 93 VAL A C 1
ATOM 732 O O . VAL A 1 93 ? -11.169 6.778 22.313 1.00 89.25 93 VAL A O 1
ATOM 735 N N . LEU A 1 94 ? -13.308 6.687 21.617 1.00 82.12 94 LEU A N 1
ATOM 736 C CA . LEU A 1 94 ? -13.899 6.965 22.922 1.00 82.12 94 LEU A CA 1
ATOM 737 C C . LEU A 1 94 ? -13.683 5.760 23.832 1.00 82.12 94 LEU A C 1
ATOM 739 O O . LEU A 1 94 ? -13.924 4.615 23.437 1.00 82.12 94 LEU A O 1
ATOM 743 N N . ARG A 1 95 ? -13.274 5.998 25.079 1.00 73.25 95 ARG A N 1
ATOM 744 C CA . ARG A 1 95 ? -13.327 4.924 26.070 1.00 73.25 95 ARG A CA 1
ATOM 745 C C . ARG A 1 95 ? -14.788 4.719 26.434 1.00 73.25 95 ARG A C 1
ATOM 747 O O . ARG A 1 95 ? -15.546 5.677 26.554 1.00 73.25 95 ARG A O 1
ATOM 754 N N . LYS A 1 96 ? -15.172 3.469 26.686 1.00 65.31 96 LYS A N 1
ATOM 755 C CA . LYS A 1 96 ? -16.525 3.100 27.136 1.00 65.31 96 LYS A CA 1
ATOM 756 C C . LYS A 1 96 ? -17.021 3.954 28.318 1.00 65.31 96 LYS A C 1
ATOM 758 O O . LYS A 1 96 ? -18.213 4.208 28.426 1.00 65.31 96 LYS A O 1
ATOM 763 N N . ASN A 1 97 ? -16.103 4.435 29.157 1.00 67.69 97 ASN A N 1
ATOM 764 C CA . ASN A 1 97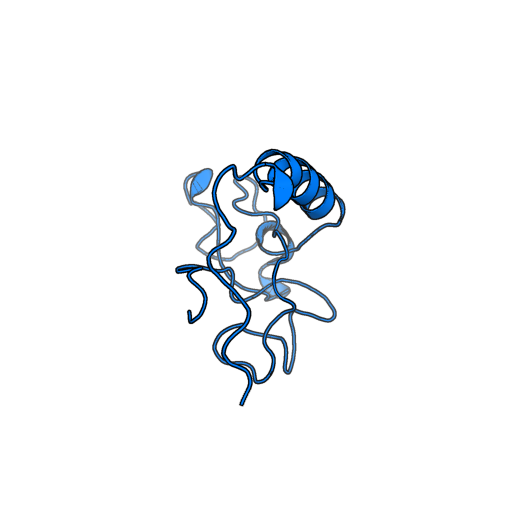 ? -16.399 5.241 30.342 1.00 67.69 97 ASN A CA 1
ATOM 765 C C . ASN A 1 97 ? -16.502 6.753 30.066 1.00 67.69 97 ASN A C 1
ATOM 767 O O . ASN A 1 97 ? -16.941 7.489 30.941 1.00 67.69 97 ASN A O 1
ATOM 771 N N . ASP A 1 98 ? -16.110 7.219 28.876 1.00 70.25 98 ASP A N 1
ATOM 772 C CA . ASP A 1 98 ? -16.198 8.631 28.472 1.00 70.25 98 ASP A CA 1
ATOM 773 C C . ASP A 1 98 ? -17.577 8.966 27.856 1.00 70.25 98 ASP A C 1
ATOM 775 O O . ASP A 1 98 ? -17.814 10.088 27.414 1.00 70.25 98 ASP A O 1
ATOM 779 N N . LEU A 1 99 ? -18.496 7.993 27.819 1.00 65.69 99 LEU A N 1
ATOM 780 C CA . LEU A 1 99 ? -19.863 8.137 27.322 1.00 65.69 99 LEU A CA 1
ATOM 781 C C . LEU A 1 99 ? -20.818 8.305 28.515 1.00 65.69 99 LEU A C 1
ATOM 783 O O . LEU A 1 99 ? -21.129 7.309 29.171 1.00 65.69 99 LEU A O 1
ATOM 787 N N . PRO A 1 100 ? -21.331 9.515 28.807 1.00 60.34 100 PRO A N 1
ATOM 788 C CA . PRO A 1 100 ? -22.122 9.753 30.016 1.00 60.34 100 PRO A CA 1
ATOM 789 C C . PRO A 1 100 ? -23.491 9.037 30.082 1.00 60.34 100 PRO A C 1
ATOM 791 O O . PRO A 1 100 ? -24.173 9.177 31.094 1.00 60.34 100 PRO A O 1
ATOM 794 N N . HIS A 1 101 ? -23.907 8.239 29.081 1.00 58.12 101 HIS A N 1
ATOM 795 C CA . HIS A 1 101 ? -25.262 7.648 29.043 1.00 58.12 101 HIS A CA 1
ATOM 796 C C . HIS A 1 101 ? -25.390 6.229 28.444 1.00 58.12 101 HIS A C 1
ATOM 798 O O . HIS A 1 101 ? -26.499 5.800 28.134 1.00 58.12 101 HIS A O 1
ATOM 804 N N . LEU A 1 102 ? -24.312 5.455 28.276 1.00 56.31 102 LEU A N 1
ATOM 805 C CA . LEU A 1 102 ? -24.399 4.104 27.682 1.00 56.31 102 LEU A CA 1
ATOM 806 C C . LEU A 1 102 ? -24.632 2.986 28.714 1.00 56.31 102 LEU A C 1
ATOM 808 O O . LEU A 1 102 ? -23.940 1.972 28.736 1.00 56.31 102 LEU A O 1
ATOM 812 N N . SER A 1 103 ? -25.653 3.158 29.555 1.00 53.66 103 SER A N 1
ATOM 813 C CA . SER A 1 103 ? -26.183 2.104 30.432 1.00 53.66 103 SER A CA 1
ATOM 814 C C . SER A 1 103 ? -27.309 1.271 29.795 1.00 53.66 103 SER A C 1
ATOM 816 O O . SER A 1 103 ? -27.876 0.423 30.474 1.00 53.66 103 SER A O 1
ATOM 818 N N . LEU A 1 104 ? -27.635 1.460 28.508 1.00 48.84 104 LEU A N 1
ATOM 819 C CA . LEU A 1 104 ? -28.815 0.834 27.881 1.00 48.84 104 LEU A CA 1
ATOM 820 C C . LEU A 1 104 ? -28.546 -0.149 26.734 1.00 48.84 104 LEU A C 1
ATOM 822 O O . LEU A 1 104 ? -29.477 -0.529 26.034 1.00 48.84 104 LEU A O 1
ATOM 826 N N . ILE A 1 105 ? -27.317 -0.635 26.563 1.00 50.88 105 ILE A N 1
ATOM 827 C CA . ILE A 1 105 ? -27.083 -1.812 25.712 1.00 50.88 105 ILE A CA 1
ATOM 828 C C . ILE A 1 105 ? -26.496 -2.905 26.599 1.00 50.88 105 ILE A C 1
ATOM 830 O O . ILE A 1 105 ? -25.295 -3.173 26.603 1.00 50.88 105 ILE A O 1
ATOM 834 N N . GLN A 1 106 ? -27.368 -3.479 27.432 1.00 46.03 106 GLN A N 1
ATOM 835 C CA . GLN A 1 106 ? -27.151 -4.828 27.930 1.00 46.03 106 GLN A CA 1
ATOM 836 C C . GLN A 1 106 ? -27.203 -5.766 26.726 1.00 46.03 106 GLN A C 1
ATOM 838 O O . GLN A 1 106 ? -28.208 -5.835 26.022 1.00 46.03 106 GLN A O 1
ATOM 843 N N . ASP A 1 107 ? -26.058 -6.401 26.496 1.00 51.00 107 ASP A N 1
ATOM 844 C CA . ASP A 1 107 ? -25.904 -7.782 26.054 1.00 51.00 107 ASP A CA 1
ATOM 845 C C . ASP A 1 107 ? -27.234 -8.509 25.821 1.00 51.00 107 ASP A C 1
ATOM 847 O O . ASP A 1 107 ? -27.878 -8.975 26.755 1.00 51.00 107 ASP A O 1
ATOM 851 N N . ASN A 1 108 ? -27.669 -8.534 24.567 1.00 50.75 108 ASN A N 1
ATOM 852 C CA . ASN A 1 108 ? -28.720 -9.411 24.084 1.00 50.75 108 ASN A CA 1
ATOM 853 C C . ASN A 1 108 ? -28.517 -9.555 22.581 1.00 50.75 108 ASN A C 1
ATOM 855 O O . ASN A 1 108 ? -29.050 -8.763 21.810 1.00 50.75 108 ASN A O 1
ATOM 859 N N . THR A 1 109 ? -27.671 -10.512 22.196 1.00 40.25 109 THR A N 1
ATOM 860 C CA . THR A 1 109 ? -27.976 -11.565 21.208 1.00 40.25 109 THR A CA 1
ATOM 861 C C . THR A 1 109 ? -26.686 -12.294 20.823 1.00 40.25 109 THR A C 1
ATOM 863 O O . THR A 1 109 ? -26.028 -11.948 19.841 1.00 40.25 109 THR A O 1
ATOM 866 N N . LEU A 1 110 ? -26.352 -13.334 21.582 1.00 35.31 110 LEU A N 1
ATOM 867 C CA . LEU A 1 110 ? -25.815 -14.566 21.012 1.00 35.31 110 LEU A CA 1
ATOM 868 C C . LEU A 1 110 ? -27.001 -15.534 20.873 1.00 35.31 110 LEU A C 1
ATOM 870 O O . LEU A 1 110 ? -27.682 -15.765 21.876 1.00 35.31 110 LEU A O 1
ATOM 874 N N . PRO A 1 111 ? -27.295 -16.083 19.687 1.00 42.28 111 PRO A N 1
ATOM 875 C CA . PRO A 1 111 ? -27.671 -17.484 19.588 1.00 42.28 111 PRO A CA 1
ATOM 876 C C . PRO A 1 111 ? -26.434 -18.384 19.725 1.00 42.28 111 PRO A C 1
ATOM 878 O O . PRO A 1 111 ? -25.356 -18.004 19.209 1.00 42.28 111 PRO A O 1
#